Protein AF-A0A378B4A9-F1 (afdb_monomer_lite)

Sequence (125 aa):
MLDARIQTMDNQADRFVTKEKKDLIVDSYIKWRISDFSRYYLATGGGDVSQAEVLLKRKFSDRLRSEIGRLDVKDIVTDSRGRLTLEVRDALNSGSAGTEDEVSTPAADDAIAKAAERVEAENQR

Foldseek 3Di:
DADQDWDKAWDAFDWEAALVRDIDTDGDMDTDGDPDPVVCCVQQVGNDPVSVSVVLNVLLVVLLNVVRHHDDPVVVVPPPVCPSVVVSVVSSVVDDDDDPDDPPPVVVVVVVVVVVVVVVVVPPD

Structure (mmCIF, N/CA/C/O backbone):
data_AF-A0A378B4A9-F1
#
_entry.id   AF-A0A378B4A9-F1
#
loop_
_atom_site.group_PDB
_atom_site.id
_atom_site.type_symbol
_atom_site.label_atom_id
_atom_site.label_alt_id
_atom_site.label_comp_id
_atom_site.label_asym_id
_atom_site.label_entity_id
_atom_site.label_seq_id
_atom_site.pdbx_PDB_ins_code
_atom_site.Cartn_x
_atom_site.Cartn_y
_atom_site.Cartn_z
_atom_site.occupancy
_atom_site.B_iso_or_equiv
_atom_site.auth_seq_id
_atom_site.auth_comp_id
_atom_site.auth_asym_id
_atom_site.auth_atom_id
_atom_site.pdbx_PDB_model_num
ATOM 1 N N . MET A 1 1 ? 18.025 -6.652 -18.516 1.00 60.34 1 MET A N 1
ATOM 2 C CA . MET A 1 1 ? 16.811 -7.138 -19.209 1.00 60.34 1 MET A CA 1
ATOM 3 C C . MET A 1 1 ? 15.652 -6.936 -18.250 1.00 60.34 1 MET A C 1
ATOM 5 O O . MET A 1 1 ? 15.791 -7.335 -17.104 1.00 60.34 1 MET A O 1
ATOM 9 N N . LEU A 1 2 ? 14.600 -6.227 -18.663 1.00 65.62 2 LEU A N 1
ATOM 10 C CA . LEU A 1 2 ? 13.467 -5.893 -17.793 1.00 65.62 2 LEU A CA 1
ATOM 11 C C . LEU A 1 2 ? 12.450 -7.045 -17.798 1.00 65.62 2 LEU A C 1
ATOM 13 O O . LEU A 1 2 ? 12.187 -7.609 -18.860 1.00 65.62 2 LEU A O 1
ATOM 17 N N . ASP A 1 3 ? 11.904 -7.398 -16.632 1.00 68.19 3 ASP A N 1
ATOM 18 C CA . ASP A 1 3 ? 10.979 -8.527 -16.465 1.00 68.19 3 ASP A CA 1
ATOM 19 C C . ASP A 1 3 ? 9.531 -8.041 -16.245 1.00 68.19 3 ASP A C 1
ATOM 21 O O . ASP A 1 3 ? 9.272 -7.188 -15.397 1.00 68.19 3 ASP A O 1
ATOM 25 N N . ALA A 1 4 ? 8.582 -8.574 -17.024 1.00 77.19 4 ALA A N 1
ATOM 26 C CA . ALA A 1 4 ? 7.144 -8.288 -16.912 1.00 77.19 4 ALA A CA 1
ATOM 27 C C . ALA A 1 4 ? 6.420 -9.182 -15.888 1.00 77.19 4 ALA A C 1
ATOM 29 O O . ALA A 1 4 ? 5.200 -9.068 -15.718 1.00 77.19 4 ALA A O 1
ATOM 30 N N . ARG A 1 5 ? 7.119 -10.139 -15.270 1.00 85.81 5 ARG A N 1
ATOM 31 C CA . ARG A 1 5 ? 6.514 -11.083 -14.327 1.00 85.81 5 ARG A CA 1
ATOM 32 C C . ARG A 1 5 ? 5.991 -10.375 -13.081 1.00 85.81 5 ARG A C 1
ATOM 34 O O . ARG A 1 5 ? 6.425 -9.286 -12.712 1.00 85.81 5 ARG A O 1
ATOM 41 N N . ILE A 1 6 ? 5.025 -11.025 -12.434 1.00 85.94 6 ILE A N 1
ATOM 42 C CA . ILE A 1 6 ? 4.534 -10.587 -11.130 1.00 85.94 6 ILE A CA 1
ATOM 43 C C . ILE A 1 6 ? 5.651 -10.817 -10.115 1.00 85.94 6 ILE A C 1
ATOM 45 O O . ILE A 1 6 ? 6.105 -11.943 -9.923 1.00 85.94 6 ILE A O 1
ATOM 49 N N . GLN A 1 7 ? 6.056 -9.738 -9.466 1.00 87.06 7 GLN A N 1
ATOM 50 C CA . GLN A 1 7 ? 7.014 -9.707 -8.376 1.00 87.06 7 GLN A CA 1
ATOM 51 C C . GLN A 1 7 ? 6.252 -9.587 -7.059 1.00 87.06 7 GLN A C 1
ATOM 53 O O . GLN A 1 7 ? 5.180 -8.979 -7.002 1.00 87.06 7 GLN A O 1
ATOM 58 N N . THR A 1 8 ? 6.784 -10.201 -6.006 1.00 87.62 8 THR A N 1
ATOM 59 C CA . THR A 1 8 ? 6.237 -10.076 -4.652 1.00 87.62 8 THR A CA 1
ATOM 60 C C . THR A 1 8 ? 7.247 -9.314 -3.818 1.00 87.62 8 THR A C 1
ATOM 62 O O . THR A 1 8 ? 8.373 -9.771 -3.665 1.00 87.62 8 THR A O 1
ATOM 65 N N . MET A 1 9 ? 6.829 -8.166 -3.302 1.00 87.75 9 MET A N 1
ATOM 66 C CA . MET A 1 9 ? 7.575 -7.381 -2.333 1.00 87.75 9 MET A CA 1
ATOM 67 C C . MET A 1 9 ? 6.915 -7.571 -0.972 1.00 87.75 9 MET A C 1
ATOM 69 O O . MET A 1 9 ? 5.719 -7.315 -0.817 1.00 87.75 9 MET A O 1
ATOM 73 N N . ASP A 1 10 ? 7.692 -8.037 -0.006 1.00 82.50 10 ASP A N 1
ATOM 74 C CA . ASP A 1 10 ? 7.249 -8.163 1.376 1.00 82.50 10 ASP A CA 1
ATOM 75 C C . ASP A 1 10 ? 7.547 -6.857 2.117 1.00 82.50 10 ASP A C 1
ATOM 77 O O . ASP A 1 10 ? 8.655 -6.319 2.018 1.00 82.50 10 ASP A O 1
ATOM 81 N N . ASN A 1 11 ? 6.553 -6.316 2.819 1.00 80.06 11 ASN A N 1
ATOM 82 C CA . ASN A 1 11 ? 6.752 -5.135 3.639 1.00 80.06 11 ASN A CA 1
ATOM 83 C C . ASN A 1 11 ? 6.852 -5.557 5.097 1.00 80.06 11 ASN A C 1
ATOM 85 O O . ASN A 1 11 ? 5.965 -6.217 5.633 1.00 80.06 11 ASN A O 1
ATOM 89 N N . GLN A 1 12 ? 7.911 -5.087 5.754 1.00 80.31 12 GLN A N 1
ATOM 90 C CA . GLN A 1 12 ? 8.010 -5.179 7.204 1.00 80.31 12 GLN A CA 1
ATOM 91 C C . GLN A 1 12 ? 6.802 -4.519 7.873 1.00 80.31 12 GLN A C 1
ATOM 93 O O . GLN A 1 12 ? 6.279 -3.522 7.370 1.00 80.31 12 GLN A O 1
ATOM 98 N N . ALA A 1 13 ? 6.423 -5.070 9.025 1.00 83.00 13 ALA A N 1
ATOM 99 C CA . ALA A 1 13 ? 5.378 -4.552 9.889 1.00 83.00 13 ALA A CA 1
ATOM 100 C C . ALA A 1 13 ? 5.571 -3.050 10.153 1.00 83.00 13 ALA A C 1
ATOM 102 O O . ALA A 1 13 ? 6.546 -2.648 10.794 1.00 83.00 13 ALA A O 1
ATOM 103 N N . ASP A 1 14 ? 4.630 -2.226 9.692 1.00 86.31 14 ASP A N 1
ATOM 104 C CA . ASP A 1 14 ? 4.645 -0.782 9.929 1.00 86.31 14 ASP A CA 1
ATOM 105 C C . ASP A 1 14 ? 3.595 -0.410 10.989 1.00 86.31 14 ASP A C 1
ATOM 107 O O . ASP A 1 14 ? 2.502 -0.985 11.057 1.00 86.31 14 ASP A O 1
ATOM 111 N N . ARG A 1 15 ? 3.931 0.572 11.838 1.00 90.12 15 ARG A N 1
ATOM 112 C CA . ARG A 1 15 ? 3.028 1.107 12.867 1.00 90.12 15 ARG A CA 1
ATOM 113 C C . ARG A 1 15 ? 2.243 2.301 12.330 1.00 90.12 15 ARG A C 1
ATOM 115 O O . ARG A 1 15 ? 2.821 3.309 11.911 1.00 90.12 15 ARG A O 1
ATOM 122 N N . PHE A 1 16 ? 0.924 2.213 12.438 1.00 90.44 16 PHE A N 1
ATOM 123 C CA . PHE A 1 16 ? -0.023 3.248 12.042 1.00 90.44 16 PHE A CA 1
ATOM 124 C C . PHE A 1 16 ? -0.870 3.688 13.231 1.00 90.44 16 PHE A C 1
ATOM 126 O O . PHE A 1 16 ? -1.114 2.917 14.155 1.00 90.44 16 PHE A O 1
ATOM 133 N N . VAL A 1 17 ? -1.318 4.940 13.194 1.00 91.44 17 VAL A N 1
ATOM 134 C CA . VAL A 1 17 ? -2.187 5.521 14.218 1.00 91.44 17 VAL A CA 1
ATOM 135 C C . VAL A 1 17 ? -3.557 5.755 13.596 1.00 91.44 17 VAL A C 1
ATOM 137 O O . VAL A 1 17 ? -3.643 6.356 12.525 1.00 91.44 17 VAL A O 1
ATOM 140 N N . THR A 1 18 ? -4.607 5.274 14.253 1.00 92.88 18 THR A N 1
ATOM 141 C CA . THR A 1 18 ? -5.997 5.435 13.810 1.00 92.88 18 THR A CA 1
ATOM 142 C C . THR A 1 18 ? -6.576 6.794 14.195 1.00 92.88 18 THR A C 1
ATOM 144 O O . THR A 1 18 ? -5.984 7.542 14.983 1.00 92.88 18 THR A O 1
ATOM 147 N N . LYS A 1 19 ? -7.779 7.100 13.697 1.00 92.38 19 LYS A N 1
ATOM 148 C CA . LYS A 1 19 ? -8.526 8.320 14.043 1.00 92.38 19 LYS A CA 1
ATOM 149 C C . LYS A 1 19 ? -8.701 8.505 15.554 1.00 92.38 19 LYS A C 1
ATOM 151 O O . LYS A 1 19 ? -8.513 9.597 16.089 1.00 92.38 19 LYS A O 1
ATOM 156 N N . GLU A 1 20 ? -8.996 7.420 16.259 1.00 92.38 20 GLU A N 1
ATOM 157 C CA . GLU A 1 20 ? -9.143 7.365 17.718 1.00 92.38 20 GLU A CA 1
ATOM 158 C C . GLU A 1 20 ? -7.804 7.293 18.487 1.00 92.38 20 GLU A C 1
ATOM 160 O O . GLU A 1 20 ? -7.784 7.026 19.691 1.00 92.38 20 GLU A O 1
ATOM 165 N N . LYS A 1 21 ? -6.672 7.560 17.814 1.00 91.44 21 LYS A N 1
ATOM 166 C CA . LYS A 1 21 ? -5.307 7.549 18.371 1.00 91.44 21 LYS A CA 1
ATOM 167 C C . LYS A 1 21 ? -4.888 6.197 18.951 1.00 91.44 21 LYS A C 1
ATOM 169 O O . LYS A 1 21 ? -4.167 6.137 19.949 1.00 91.44 21 LYS A O 1
ATOM 174 N N . LYS A 1 22 ? -5.344 5.107 18.337 1.00 91.31 22 LYS A N 1
ATOM 175 C CA . LYS A 1 22 ? -4.876 3.757 18.658 1.00 91.31 22 LYS A CA 1
ATOM 176 C C . LYS A 1 22 ? -3.775 3.358 17.698 1.00 91.31 22 LYS A C 1
ATOM 178 O O . LYS A 1 22 ? -3.816 3.693 16.518 1.00 91.31 22 LYS A O 1
ATOM 183 N N . ASP A 1 23 ? -2.801 2.633 18.221 1.00 92.38 23 ASP A N 1
ATOM 184 C CA . ASP A 1 23 ? -1.713 2.093 17.425 1.00 92.38 23 ASP A CA 1
ATOM 185 C C . ASP A 1 23 ? -2.086 0.730 16.857 1.00 92.38 23 ASP A C 1
ATOM 187 O O . ASP A 1 23 ? -2.527 -0.156 17.589 1.00 92.38 23 ASP A O 1
ATOM 191 N N . LEU A 1 24 ? -1.858 0.564 15.559 1.00 90.06 24 LEU A N 1
ATOM 192 C CA . LEU A 1 24 ? -1.990 -0.696 14.845 1.00 90.06 24 LEU A CA 1
ATOM 193 C C . LEU A 1 24 ? -0.655 -1.058 14.204 1.00 90.06 24 LEU A C 1
ATOM 195 O O . LEU A 1 24 ? 0.027 -0.200 13.645 1.00 90.06 24 LEU A O 1
ATOM 199 N N . ILE A 1 25 ? -0.299 -2.337 14.285 1.00 90.12 25 ILE A N 1
ATOM 200 C CA . ILE A 1 25 ? 0.824 -2.924 13.555 1.00 90.12 25 ILE A CA 1
ATOM 201 C C . ILE A 1 25 ? 0.222 -3.696 12.390 1.00 90.12 25 ILE A C 1
ATOM 203 O O . ILE A 1 25 ? -0.649 -4.540 12.602 1.00 90.12 25 ILE A O 1
ATOM 207 N N . VAL A 1 26 ? 0.650 -3.370 11.174 1.00 86.38 26 VAL A N 1
ATOM 208 C CA . VAL A 1 26 ? 0.091 -3.954 9.955 1.00 86.38 26 VAL A CA 1
ATOM 209 C C . VAL A 1 26 ? 1.195 -4.654 9.178 1.00 86.38 26 VAL A C 1
ATOM 211 O O . VAL A 1 26 ? 2.120 -4.005 8.688 1.00 86.38 26 VAL A O 1
ATOM 214 N N . ASP A 1 27 ? 1.053 -5.970 9.038 1.00 87.12 27 ASP A N 1
ATOM 215 C CA . ASP A 1 27 ? 1.846 -6.789 8.123 1.00 87.12 27 ASP A CA 1
ATOM 216 C C . ASP A 1 27 ? 1.185 -6.796 6.746 1.00 87.12 27 ASP A C 1
ATOM 218 O O . ASP A 1 27 ? -0.031 -6.970 6.619 1.00 87.12 27 ASP A O 1
ATOM 222 N N . SER A 1 28 ? 1.971 -6.586 5.692 1.00 85.12 28 SER A N 1
ATOM 223 C CA . SER A 1 28 ? 1.436 -6.506 4.334 1.00 85.12 28 SER A CA 1
ATOM 224 C C . SER A 1 28 ? 2.445 -6.974 3.295 1.00 85.12 28 SER A C 1
ATOM 226 O O . SER A 1 28 ? 3.654 -6.884 3.481 1.00 85.12 28 SER A O 1
ATOM 228 N N . TYR A 1 29 ? 1.935 -7.435 2.158 1.00 88.88 29 TYR A N 1
ATOM 229 C CA . TYR A 1 29 ? 2.745 -7.762 0.994 1.00 88.88 29 TYR A CA 1
ATOM 230 C C . TYR A 1 29 ? 2.132 -7.122 -0.248 1.00 88.88 29 TYR A C 1
ATOM 232 O O . TYR A 1 29 ? 0.915 -6.958 -0.357 1.00 88.88 29 TYR A O 1
ATOM 240 N N . ILE A 1 30 ? 2.980 -6.775 -1.210 1.00 89.50 30 ILE A N 1
ATOM 241 C CA . ILE A 1 30 ? 2.575 -6.148 -2.463 1.00 89.50 30 ILE A CA 1
ATOM 242 C C . ILE A 1 30 ? 2.989 -7.053 -3.612 1.00 89.50 30 ILE A C 1
ATOM 244 O O . ILE A 1 30 ? 4.163 -7.369 -3.790 1.00 89.50 30 ILE A O 1
ATOM 248 N N . LYS A 1 31 ? 2.015 -7.435 -4.437 1.00 91.06 31 LYS A N 1
ATOM 249 C CA . LYS A 1 31 ? 2.277 -8.074 -5.727 1.00 91.06 31 LYS A CA 1
ATOM 250 C C . LYS A 1 31 ? 2.195 -7.026 -6.823 1.00 91.06 31 LYS A C 1
ATOM 252 O O . LYS A 1 31 ? 1.141 -6.424 -7.015 1.00 91.06 31 LYS A O 1
ATOM 257 N N . TRP A 1 32 ? 3.291 -6.812 -7.539 1.00 89.50 32 TRP A N 1
ATOM 258 C CA . TRP A 1 32 ? 3.397 -5.776 -8.563 1.00 89.50 32 TRP A CA 1
ATOM 259 C C . TRP A 1 32 ? 4.027 -6.323 -9.843 1.00 89.50 32 TRP A C 1
ATOM 261 O O . TRP A 1 32 ? 4.676 -7.364 -9.843 1.00 89.50 32 TRP A O 1
ATOM 271 N N . ARG A 1 33 ? 3.804 -5.641 -10.964 1.00 88.25 33 ARG A N 1
ATOM 272 C CA . ARG A 1 33 ? 4.435 -5.956 -12.252 1.00 88.25 33 ARG A CA 1
ATOM 273 C C . ARG A 1 33 ? 4.709 -4.669 -13.009 1.00 88.25 33 ARG A C 1
ATOM 275 O O . ARG A 1 33 ? 3.979 -3.692 -12.839 1.00 88.25 33 ARG A O 1
ATOM 282 N N . ILE A 1 34 ? 5.708 -4.685 -13.879 1.00 86.25 34 ILE A N 1
ATOM 283 C CA . ILE A 1 34 ? 5.991 -3.547 -14.750 1.00 86.25 34 ILE A CA 1
ATOM 284 C C . ILE A 1 34 ? 4.950 -3.531 -15.875 1.00 86.25 34 ILE A C 1
ATOM 286 O O . ILE A 1 34 ? 4.874 -4.464 -16.670 1.00 86.25 34 ILE A O 1
ATOM 290 N N . SER A 1 35 ? 4.123 -2.485 -15.920 1.00 85.44 35 SER A N 1
ATOM 291 C CA . SER A 1 35 ? 3.149 -2.264 -16.998 1.00 85.44 35 SER A CA 1
ATOM 292 C C . SER A 1 35 ? 3.753 -1.507 -18.181 1.00 85.44 35 SER A C 1
ATOM 294 O O . SER A 1 35 ? 3.427 -1.798 -19.327 1.00 85.44 35 SER A O 1
ATOM 296 N N . ASP A 1 36 ? 4.643 -0.554 -17.901 1.00 85.00 36 ASP A N 1
ATOM 297 C CA . ASP A 1 36 ? 5.312 0.288 -18.889 1.00 85.00 36 ASP A CA 1
ATOM 298 C C . ASP A 1 36 ? 6.805 0.376 -18.563 1.00 85.00 36 ASP A C 1
ATOM 300 O O . ASP A 1 36 ? 7.222 1.004 -17.585 1.00 85.00 36 ASP A O 1
ATOM 304 N N . PHE A 1 37 ? 7.611 -0.278 -19.395 1.00 83.88 37 PHE A N 1
ATOM 305 C CA . PHE A 1 37 ? 9.056 -0.359 -19.218 1.00 83.88 37 PHE A CA 1
ATOM 306 C C . PHE A 1 37 ? 9.765 0.985 -19.385 1.00 83.88 37 PHE A C 1
ATOM 308 O O . PHE A 1 37 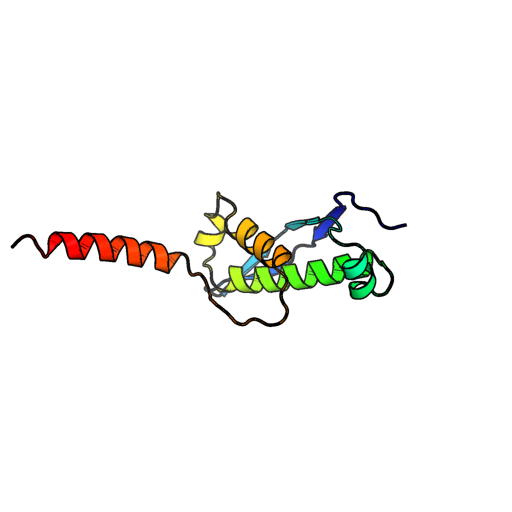? 10.760 1.224 -18.704 1.00 83.88 37 PHE A O 1
ATOM 315 N N . SER A 1 38 ? 9.264 1.869 -20.250 1.00 84.62 38 SER A N 1
ATOM 316 C CA . SER A 1 38 ? 9.870 3.179 -20.494 1.00 84.62 38 SER A CA 1
ATOM 317 C C . SER A 1 38 ? 9.686 4.090 -19.284 1.00 84.62 38 SER A C 1
ATOM 319 O O . SER A 1 38 ? 10.656 4.669 -18.791 1.00 84.62 38 SER A O 1
ATOM 321 N N . ARG A 1 39 ? 8.459 4.160 -18.748 1.00 84.62 39 ARG A N 1
ATOM 322 C CA . ARG A 1 39 ? 8.173 4.912 -17.515 1.00 84.62 39 ARG A CA 1
ATOM 323 C C . ARG A 1 39 ? 8.909 4.335 -16.314 1.00 84.62 39 ARG A C 1
ATOM 325 O O . ARG A 1 39 ? 9.463 5.092 -15.521 1.00 84.62 39 ARG A O 1
ATOM 332 N N . TYR A 1 40 ? 8.956 3.010 -16.206 1.00 83.94 40 TYR A N 1
ATOM 333 C CA . TYR A 1 40 ? 9.708 2.329 -15.159 1.00 83.94 40 TYR A CA 1
ATOM 334 C C . TYR A 1 40 ? 11.199 2.676 -15.211 1.00 83.94 40 TYR A C 1
ATOM 336 O O . TYR A 1 40 ? 11.763 3.082 -14.198 1.00 83.94 40 TYR A O 1
ATOM 344 N N . TYR A 1 41 ? 11.834 2.567 -16.380 1.00 83.56 41 TYR A N 1
ATOM 345 C CA . TYR A 1 41 ? 13.266 2.827 -16.539 1.00 83.56 41 TYR A CA 1
ATOM 346 C C . TYR A 1 41 ? 13.636 4.264 -16.151 1.00 83.56 41 TYR A C 1
ATOM 348 O O . TYR A 1 41 ? 14.649 4.482 -15.486 1.00 83.56 41 TYR A O 1
ATOM 356 N N . LEU A 1 42 ? 12.783 5.232 -16.507 1.00 84.88 42 LEU A N 1
ATOM 357 C CA . LEU A 1 42 ? 12.964 6.637 -16.142 1.00 84.88 42 LEU A CA 1
ATOM 358 C C . LEU A 1 42 ? 12.769 6.879 -14.637 1.00 84.88 42 LEU A C 1
ATOM 360 O O . LEU A 1 42 ? 13.584 7.557 -14.019 1.00 84.88 42 LEU A O 1
ATOM 364 N N . ALA A 1 43 ? 11.718 6.311 -14.038 1.00 81.38 43 ALA A N 1
ATOM 365 C CA . ALA A 1 43 ? 11.397 6.505 -12.621 1.00 81.38 43 ALA A CA 1
ATOM 366 C C . ALA A 1 43 ? 12.392 5.820 -11.668 1.00 81.38 43 ALA A C 1
ATOM 368 O O . ALA A 1 43 ? 12.581 6.280 -10.546 1.00 81.38 43 ALA A O 1
ATOM 369 N N . THR A 1 44 ? 13.016 4.728 -12.110 1.00 84.56 44 THR A N 1
ATOM 370 C CA . THR A 1 44 ? 13.971 3.930 -11.321 1.00 84.56 44 THR A CA 1
ATOM 371 C C . THR A 1 44 ? 15.431 4.293 -11.579 1.00 84.56 44 THR A C 1
ATOM 373 O O . THR A 1 44 ? 16.318 3.680 -10.996 1.00 84.56 44 THR A O 1
ATOM 376 N N . GLY A 1 45 ? 15.702 5.268 -12.454 1.00 82.19 45 GLY A N 1
ATOM 377 C CA . GLY A 1 45 ? 17.066 5.716 -12.742 1.00 82.19 45 GLY A CA 1
ATOM 378 C C . GLY A 1 45 ? 17.927 4.667 -13.450 1.00 82.19 45 GLY A C 1
ATOM 379 O O . GLY A 1 45 ? 19.109 4.549 -13.146 1.00 82.19 45 GLY A O 1
ATOM 380 N N . GLY A 1 46 ? 17.355 3.902 -14.387 1.00 82.06 46 GLY A N 1
ATOM 381 C CA . GLY A 1 46 ? 18.097 2.885 -15.147 1.00 82.06 46 GLY A CA 1
ATOM 382 C C . GLY A 1 46 ? 17.548 1.462 -15.051 1.00 82.06 46 GLY A C 1
ATOM 383 O O . GLY A 1 46 ? 18.214 0.516 -15.470 1.00 82.06 46 GLY A O 1
ATOM 384 N N . GLY A 1 47 ? 16.334 1.289 -14.526 1.00 81.44 47 GLY A N 1
ATOM 385 C CA . GLY A 1 47 ? 15.675 -0.012 -14.434 1.00 81.44 47 GLY A CA 1
ATOM 386 C C . GLY A 1 47 ? 15.945 -0.780 -13.138 1.00 81.44 47 GLY A C 1
ATOM 387 O O . GLY A 1 47 ? 15.671 -1.980 -13.086 1.00 81.44 47 GLY A O 1
ATOM 388 N N . ASP A 1 48 ? 16.470 -0.112 -12.109 1.00 84.88 48 ASP A N 1
ATOM 389 C CA . ASP A 1 48 ? 16.780 -0.722 -10.817 1.00 84.88 48 ASP A CA 1
ATOM 390 C C . ASP A 1 48 ? 15.501 -1.120 -10.059 1.00 84.88 48 ASP A C 1
ATOM 392 O O . ASP A 1 48 ? 14.669 -0.284 -9.695 1.00 84.88 48 ASP A O 1
ATOM 396 N N . VAL A 1 49 ? 15.358 -2.424 -9.815 1.00 84.44 49 VAL A N 1
ATOM 397 C CA . VAL A 1 49 ? 14.221 -3.008 -9.089 1.00 84.44 49 VAL A CA 1
ATOM 398 C C . VAL A 1 49 ? 14.162 -2.496 -7.653 1.00 84.44 49 VAL A C 1
ATOM 400 O O . VAL A 1 49 ? 13.075 -2.203 -7.164 1.00 84.44 49 VAL A O 1
ATOM 403 N N . SER A 1 50 ? 15.308 -2.289 -7.002 1.00 86.75 50 SER A N 1
ATOM 404 C CA . SER A 1 50 ? 15.349 -1.800 -5.622 1.00 86.75 50 SER A CA 1
ATOM 405 C C . SER A 1 50 ? 14.783 -0.382 -5.502 1.00 86.75 50 SER A C 1
ATOM 407 O O . SER A 1 50 ? 14.034 -0.083 -4.574 1.00 86.75 50 SER A O 1
ATOM 409 N N . GLN A 1 51 ? 15.052 0.482 -6.487 1.00 88.25 51 GLN A N 1
ATOM 410 C CA . GLN A 1 51 ? 14.473 1.826 -6.542 1.00 88.25 51 GLN A CA 1
ATOM 411 C C . GLN A 1 51 ? 12.959 1.769 -6.751 1.00 88.25 51 GLN A C 1
ATOM 413 O O . GLN A 1 51 ? 12.216 2.526 -6.124 1.00 88.25 51 GLN A O 1
ATOM 418 N N . ALA A 1 52 ? 12.482 0.852 -7.596 1.00 87.12 52 ALA A N 1
ATOM 419 C CA . ALA A 1 52 ? 11.051 0.640 -7.792 1.00 87.12 52 ALA A CA 1
ATOM 420 C C . ALA A 1 52 ? 10.361 0.211 -6.494 1.00 87.12 52 ALA A C 1
ATOM 422 O O . ALA A 1 52 ? 9.324 0.769 -6.137 1.00 87.12 52 ALA A O 1
ATOM 423 N N . GLU A 1 53 ? 10.957 -0.739 -5.774 1.00 87.69 53 GLU A N 1
ATOM 424 C CA . GLU A 1 53 ? 10.463 -1.239 -4.492 1.00 87.69 53 GLU A CA 1
ATOM 425 C C . GLU A 1 53 ? 10.430 -0.139 -3.428 1.00 87.69 53 GLU A C 1
ATOM 427 O O . GLU A 1 53 ? 9.412 0.036 -2.761 1.00 87.69 53 GLU A O 1
ATOM 432 N N . VAL A 1 54 ? 11.478 0.685 -3.326 1.00 89.56 54 VAL A N 1
ATOM 433 C CA . VAL A 1 54 ? 11.506 1.842 -2.414 1.00 89.56 54 VAL A CA 1
ATOM 434 C C . VAL A 1 54 ? 10.382 2.833 -2.734 1.00 89.56 54 VAL A C 1
ATOM 436 O O . VAL A 1 54 ? 9.680 3.293 -1.828 1.00 89.56 54 VAL A O 1
ATOM 439 N N . LEU A 1 55 ? 10.174 3.155 -4.015 1.00 87.75 55 LEU A N 1
ATOM 440 C CA . LEU A 1 55 ? 9.108 4.064 -4.445 1.00 87.75 55 LEU A CA 1
ATOM 441 C C . LEU A 1 55 ? 7.713 3.487 -4.176 1.00 87.75 55 LEU A C 1
ATOM 443 O O . LEU A 1 55 ? 6.830 4.218 -3.719 1.00 87.75 55 LEU A O 1
ATOM 447 N N . LEU A 1 56 ? 7.515 2.194 -4.447 1.00 88.19 56 LEU A N 1
ATOM 448 C CA . LEU A 1 56 ? 6.267 1.478 -4.184 1.00 88.19 56 LEU A CA 1
ATOM 449 C C . LEU A 1 56 ? 5.967 1.425 -2.688 1.00 88.19 56 LEU A C 1
ATOM 451 O O . LEU A 1 56 ? 4.862 1.786 -2.288 1.00 88.19 56 LEU A O 1
ATOM 455 N N . LYS A 1 57 ? 6.955 1.049 -1.868 1.00 88.75 57 LYS A N 1
ATOM 456 C CA . LYS A 1 57 ? 6.830 1.007 -0.410 1.00 88.75 57 LYS A CA 1
ATOM 457 C C . LYS A 1 57 ? 6.433 2.371 0.136 1.00 88.75 57 LYS A C 1
ATOM 459 O O . LYS A 1 57 ? 5.460 2.462 0.873 1.00 88.75 57 LYS A O 1
ATOM 464 N N . ARG A 1 58 ? 7.120 3.441 -0.282 1.00 88.69 58 ARG A N 1
ATOM 465 C CA . ARG A 1 58 ? 6.796 4.805 0.159 1.00 88.69 58 ARG A CA 1
ATOM 466 C C . ARG A 1 58 ? 5.348 5.176 -0.167 1.00 88.69 58 ARG A C 1
ATOM 468 O O . ARG A 1 58 ? 4.601 5.535 0.735 1.00 88.69 58 ARG A O 1
ATOM 475 N N . LYS A 1 59 ? 4.933 5.031 -1.432 1.00 88.75 59 LYS A N 1
ATOM 476 C CA . LYS A 1 59 ? 3.557 5.348 -1.856 1.00 88.75 59 LYS A CA 1
ATOM 477 C C . LYS A 1 59 ? 2.512 4.525 -1.103 1.00 88.75 59 LYS A C 1
ATOM 479 O O . LYS A 1 59 ? 1.463 5.050 -0.740 1.00 88.75 59 LYS A O 1
ATOM 484 N N . PHE A 1 60 ? 2.792 3.245 -0.879 1.00 88.50 60 PHE A N 1
ATOM 485 C CA . PHE A 1 60 ? 1.900 2.353 -0.152 1.00 88.50 60 PHE A CA 1
ATOM 486 C C . PHE A 1 60 ? 1.759 2.755 1.318 1.00 88.50 60 PHE A C 1
ATOM 488 O O . PHE A 1 60 ? 0.634 2.921 1.787 1.00 88.50 60 PHE A O 1
ATOM 495 N N . SER A 1 61 ? 2.871 2.982 2.026 1.00 87.88 61 SER A N 1
ATOM 496 C CA . SER A 1 61 ? 2.852 3.419 3.427 1.00 87.88 61 SER A CA 1
ATOM 497 C C . SER A 1 61 ? 2.168 4.784 3.585 1.00 87.88 61 SER A C 1
ATOM 499 O O . SER A 1 61 ? 1.398 4.974 4.528 1.00 87.88 61 SER A O 1
ATOM 501 N N . ASP A 1 62 ? 2.379 5.718 2.651 1.00 89.50 62 ASP A N 1
ATOM 502 C CA . ASP A 1 62 ? 1.702 7.021 2.649 1.00 89.50 62 ASP A CA 1
ATOM 503 C C . ASP A 1 62 ? 0.183 6.864 2.487 1.00 89.50 62 ASP A C 1
ATOM 505 O O . ASP A 1 62 ? -0.592 7.476 3.231 1.00 89.50 62 ASP A O 1
ATOM 509 N N . ARG A 1 63 ? -0.261 5.998 1.564 1.00 88.75 63 ARG A N 1
ATOM 510 C CA . ARG A 1 63 ? -1.692 5.751 1.355 1.00 88.75 63 ARG A CA 1
ATOM 511 C C . ARG A 1 63 ? -2.329 5.042 2.546 1.00 88.75 63 ARG A C 1
ATOM 513 O O . ARG A 1 63 ? -3.369 5.498 3.012 1.00 88.75 63 ARG A O 1
ATOM 520 N N . LEU A 1 64 ? -1.695 3.995 3.079 1.00 88.50 64 LEU A N 1
ATOM 521 C CA . LEU A 1 64 ? -2.171 3.305 4.281 1.00 88.50 64 LEU A CA 1
ATOM 522 C C . LEU A 1 64 ? -2.317 4.259 5.461 1.00 88.50 64 LEU A C 1
ATOM 524 O O . LEU A 1 64 ? -3.331 4.224 6.150 1.00 88.50 64 LEU A O 1
ATOM 528 N N . ARG A 1 65 ? -1.340 5.146 5.679 1.00 89.69 65 ARG A N 1
ATOM 529 C CA . ARG A 1 65 ? -1.418 6.148 6.747 1.00 89.69 65 ARG A CA 1
ATOM 530 C C . ARG A 1 65 ? -2.597 7.102 6.547 1.00 89.69 65 ARG A C 1
ATOM 532 O O . ARG A 1 65 ? -3.232 7.477 7.529 1.00 89.69 65 ARG A O 1
ATOM 539 N N . SER A 1 66 ? -2.895 7.475 5.303 1.00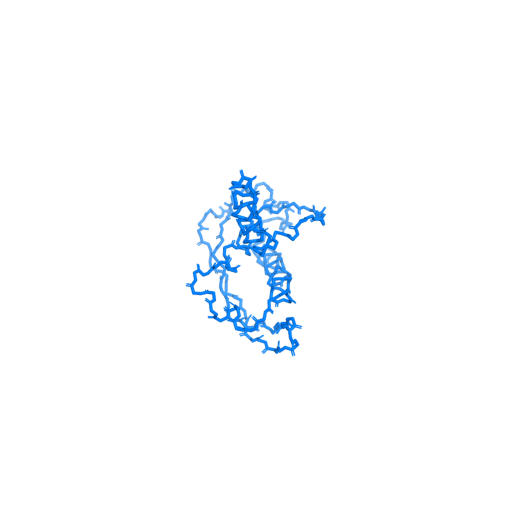 89.50 66 SER A N 1
ATOM 540 C CA . SER A 1 66 ? -4.041 8.326 4.968 1.00 89.50 66 SER A CA 1
ATOM 541 C C . SER A 1 66 ? -5.380 7.645 5.270 1.00 89.50 66 SER A C 1
ATOM 543 O O . SER A 1 66 ? -6.250 8.272 5.870 1.00 89.50 66 SER A O 1
ATOM 545 N N . GLU A 1 67 ? -5.537 6.371 4.903 1.00 87.94 67 GLU A N 1
ATOM 546 C CA . GLU A 1 67 ? -6.784 5.631 5.137 1.00 87.94 67 GLU A CA 1
ATOM 547 C C . GLU A 1 67 ? -6.960 5.234 6.604 1.00 87.94 67 GLU A C 1
ATOM 549 O O . GLU A 1 67 ? -7.972 5.555 7.225 1.00 87.94 67 GLU A O 1
ATOM 554 N N . ILE A 1 68 ? -5.942 4.611 7.207 1.00 89.06 68 ILE A N 1
ATOM 555 C CA . ILE A 1 68 ? -5.984 4.177 8.611 1.00 89.06 68 ILE A CA 1
ATOM 556 C C . ILE A 1 68 ? -6.189 5.377 9.543 1.00 89.06 68 ILE A C 1
ATOM 558 O O . ILE A 1 68 ? -6.931 5.277 10.517 1.00 89.06 68 ILE A O 1
ATOM 562 N N . GLY A 1 69 ? -5.602 6.535 9.226 1.00 89.31 69 GLY A N 1
ATOM 563 C CA . GLY A 1 69 ? -5.778 7.759 10.009 1.00 89.31 69 GLY A CA 1
ATOM 564 C C . GLY A 1 69 ? -7.203 8.329 9.992 1.00 89.31 69 GLY A C 1
ATOM 565 O O . GLY A 1 69 ? -7.536 9.141 10.855 1.00 89.31 69 GLY A O 1
ATOM 566 N N . ARG A 1 70 ? -8.054 7.919 9.040 1.00 89.50 70 ARG A N 1
ATOM 567 C CA . ARG A 1 70 ? -9.459 8.352 8.928 1.00 89.50 70 ARG A CA 1
ATOM 568 C C . ARG A 1 70 ? -10.460 7.345 9.493 1.00 89.50 70 ARG A C 1
ATOM 570 O O . ARG A 1 70 ? -11.616 7.716 9.694 1.00 89.50 70 ARG A O 1
ATOM 577 N N . LEU A 1 71 ? -10.029 6.114 9.756 1.00 88.69 71 LEU A N 1
ATOM 578 C CA . LEU A 1 71 ? -10.874 5.016 10.218 1.00 88.69 71 LEU A CA 1
ATOM 579 C C . LEU A 1 71 ? -10.668 4.731 11.712 1.00 88.69 71 LEU A C 1
ATOM 581 O O . LEU 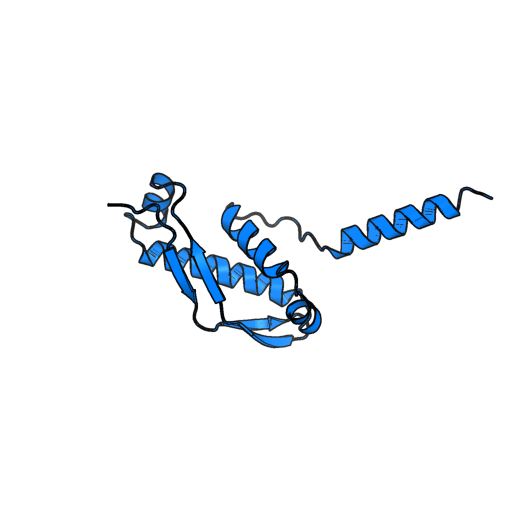A 1 71 ? -9.602 4.997 12.276 1.00 88.69 71 LEU A O 1
ATOM 585 N N . ASP A 1 72 ? -11.694 4.166 12.343 1.00 88.81 72 ASP A N 1
ATOM 586 C CA . ASP A 1 72 ? -11.607 3.612 13.695 1.00 88.81 72 ASP A CA 1
ATOM 587 C C . ASP A 1 72 ? -11.117 2.150 13.636 1.00 88.81 72 ASP A C 1
ATOM 589 O O . ASP A 1 72 ? -11.288 1.463 12.624 1.00 88.81 72 ASP A O 1
ATOM 593 N N . VAL A 1 73 ? -10.514 1.631 14.717 1.00 87.19 73 VAL A N 1
ATOM 594 C CA . VAL A 1 73 ? -9.956 0.260 14.743 1.00 87.19 73 VAL A CA 1
ATOM 595 C C . VAL A 1 73 ? -11.029 -0.771 14.403 1.00 87.19 73 VAL A C 1
ATOM 597 O O . VAL A 1 73 ? -10.764 -1.733 13.683 1.00 87.19 73 VAL A O 1
ATOM 600 N N . LYS A 1 74 ? -12.256 -0.567 14.894 1.00 88.06 74 LYS A N 1
ATOM 601 C CA . LYS A 1 74 ? -13.379 -1.466 14.618 1.00 88.06 74 LYS A CA 1
ATOM 602 C C . LYS A 1 74 ? -13.690 -1.538 13.124 1.00 88.06 74 LYS A C 1
ATOM 604 O O . LYS A 1 74 ? -13.912 -2.635 12.625 1.00 88.06 74 LYS A O 1
ATOM 609 N N . ASP A 1 75 ? -13.683 -0.415 12.417 1.00 85.88 75 ASP A N 1
ATOM 610 C CA . ASP A 1 75 ? -13.997 -0.383 10.986 1.00 85.88 75 ASP A CA 1
ATOM 611 C C . ASP A 1 75 ? -12.907 -1.088 10.174 1.00 85.88 75 ASP A C 1
ATOM 613 O O . ASP A 1 75 ? -13.212 -1.883 9.291 1.00 85.88 75 ASP A O 1
ATOM 617 N N . ILE A 1 76 ? -11.638 -0.897 10.551 1.00 84.81 76 ILE A N 1
ATOM 618 C CA . ILE A 1 76 ? -10.491 -1.573 9.924 1.00 84.81 76 ILE A CA 1
ATOM 619 C C . ILE A 1 76 ? -10.564 -3.091 10.137 1.00 84.81 76 ILE A C 1
ATOM 621 O O . ILE A 1 76 ? -10.382 -3.862 9.201 1.00 84.81 76 ILE A O 1
ATOM 625 N N . VAL A 1 77 ? -10.851 -3.542 11.362 1.00 82.00 77 VAL A N 1
ATOM 626 C CA . VAL A 1 77 ? -10.931 -4.978 11.691 1.00 82.00 77 VAL A CA 1
ATOM 627 C C . VAL A 1 77 ? -12.186 -5.630 11.098 1.00 82.00 77 VAL A C 1
ATOM 629 O O . VAL A 1 77 ? -12.173 -6.817 10.772 1.00 82.00 77 VAL A O 1
ATOM 632 N N . THR A 1 78 ? -13.276 -4.874 10.947 1.00 82.25 78 THR A N 1
ATOM 633 C CA . THR A 1 78 ? -14.529 -5.366 10.346 1.00 82.25 78 THR A CA 1
ATOM 634 C C . THR A 1 78 ? -14.568 -5.256 8.824 1.00 82.25 78 THR A C 1
ATOM 636 O O . THR A 1 78 ? -15.517 -5.773 8.222 1.00 82.25 78 THR A O 1
ATOM 639 N N . ASP A 1 79 ? -13.526 -4.699 8.190 1.00 79.12 79 ASP A N 1
ATOM 640 C CA . ASP A 1 79 ? -13.319 -4.686 6.737 1.00 79.12 79 ASP A CA 1
ATOM 641 C C . ASP A 1 79 ? -12.989 -6.085 6.177 1.00 79.12 79 ASP A C 1
ATOM 643 O O . ASP A 1 79 ? -11.987 -6.356 5.519 1.00 79.12 79 ASP A O 1
ATOM 647 N N . SER A 1 80 ? -13.902 -7.014 6.421 1.00 60.22 80 SER A N 1
ATOM 648 C CA . SER A 1 80 ? -13.884 -8.400 5.958 1.00 60.22 80 SER A CA 1
ATOM 649 C C . SER A 1 80 ? -13.901 -8.532 4.434 1.00 60.22 80 SER A C 1
ATOM 651 O O . SER A 1 80 ? -13.598 -9.601 3.907 1.00 60.22 80 SER A O 1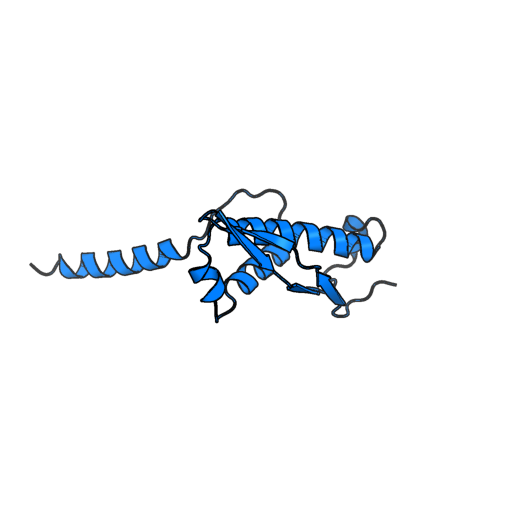
ATOM 653 N N . ARG A 1 81 ? -14.261 -7.462 3.714 1.00 63.53 81 ARG A N 1
ATOM 654 C CA . ARG A 1 81 ? -14.310 -7.441 2.247 1.00 63.53 81 ARG A CA 1
ATOM 655 C C . ARG A 1 81 ? -13.035 -6.884 1.613 1.00 63.53 81 ARG A C 1
ATOM 657 O O . ARG A 1 81 ? -12.943 -6.892 0.388 1.00 63.53 81 ARG A O 1
ATOM 664 N N . GLY A 1 82 ? -12.067 -6.435 2.415 1.00 80.56 82 GLY A N 1
ATOM 665 C CA . GLY A 1 82 ? -10.816 -5.865 1.921 1.00 80.56 82 GLY A CA 1
ATOM 666 C C . GLY A 1 82 ? -11.023 -4.568 1.142 1.00 80.56 82 GLY A C 1
ATOM 667 O O . GLY A 1 82 ? -10.289 -4.311 0.188 1.00 80.56 82 GLY A O 1
ATOM 668 N N . ARG A 1 83 ? -12.025 -3.760 1.511 1.00 82.56 83 ARG A N 1
ATOM 669 C CA . ARG A 1 83 ? -12.283 -2.451 0.897 1.00 82.56 83 ARG A CA 1
ATOM 670 C C . ARG A 1 83 ? -11.067 -1.543 1.019 1.00 82.56 83 ARG A C 1
ATOM 672 O O . ARG A 1 83 ? -10.649 -0.970 0.021 1.00 82.56 83 ARG A O 1
ATOM 679 N N . LEU A 1 84 ? -10.446 -1.509 2.196 1.00 83.12 84 LEU A N 1
ATOM 680 C CA . LEU A 1 84 ? -9.213 -0.774 2.457 1.00 83.12 84 LEU A CA 1
ATOM 681 C C . LEU A 1 84 ? -8.100 -1.225 1.507 1.00 83.12 84 LEU A C 1
ATOM 683 O O . LEU A 1 84 ? -7.387 -0.411 0.926 1.00 83.12 84 LEU A O 1
ATOM 687 N N . THR A 1 85 ? -7.959 -2.537 1.307 1.00 84.69 85 THR A N 1
ATOM 688 C CA . THR A 1 85 ? -6.965 -3.086 0.377 1.00 84.69 85 THR A CA 1
ATOM 689 C C . THR A 1 85 ? -7.257 -2.686 -1.069 1.00 84.69 85 THR A C 1
ATOM 691 O O . THR A 1 85 ? -6.325 -2.370 -1.807 1.00 84.69 85 THR A O 1
ATOM 694 N N . LEU A 1 86 ? -8.529 -2.678 -1.480 1.00 86.12 86 LEU A N 1
ATOM 695 C CA . LEU A 1 86 ? -8.945 -2.256 -2.819 1.00 86.12 86 LEU A CA 1
ATOM 696 C C . LEU A 1 86 ? -8.670 -0.767 -3.049 1.00 86.12 86 LEU A C 1
ATOM 698 O O . LEU A 1 86 ? -8.038 -0.426 -4.043 1.00 86.12 86 LEU A O 1
ATOM 702 N N . GLU A 1 87 ? -9.050 0.094 -2.108 1.00 84.88 87 GLU A N 1
ATOM 703 C CA . GLU A 1 87 ? -8.821 1.541 -2.180 1.00 84.88 87 GLU A CA 1
ATOM 704 C C . GLU A 1 87 ? -7.326 1.870 -2.253 1.00 84.88 87 GLU A C 1
ATOM 706 O O . GLU A 1 87 ? -6.891 2.648 -3.104 1.00 84.88 87 GLU A O 1
ATOM 711 N N . VAL A 1 88 ? -6.507 1.217 -1.422 1.00 85.25 88 VAL A N 1
ATOM 712 C CA . VAL A 1 88 ? -5.048 1.382 -1.457 1.00 85.25 88 VAL A CA 1
ATOM 713 C C . VAL A 1 88 ? -4.472 0.897 -2.789 1.00 85.25 88 VAL A C 1
ATOM 715 O O . VAL A 1 88 ? -3.633 1.577 -3.382 1.00 85.25 88 VAL A O 1
ATOM 718 N N . ARG A 1 89 ? -4.917 -0.260 -3.292 1.00 86.88 89 ARG A N 1
ATOM 719 C CA . ARG A 1 89 ? -4.459 -0.807 -4.577 1.00 86.88 89 ARG A CA 1
ATOM 720 C C . ARG A 1 89 ? -4.815 0.117 -5.738 1.00 86.88 89 ARG A C 1
ATOM 722 O O . ARG A 1 89 ? -3.979 0.362 -6.606 1.00 86.88 89 ARG A O 1
ATOM 729 N N . ASP A 1 90 ? -6.043 0.609 -5.771 1.00 86.44 90 ASP A N 1
ATOM 730 C CA . ASP A 1 90 ? -6.529 1.447 -6.860 1.00 86.44 90 ASP A CA 1
ATOM 731 C C . ASP A 1 90 ? -5.832 2.816 -6.834 1.00 86.44 90 ASP A C 1
ATOM 733 O O . ASP A 1 90 ? -5.389 3.290 -7.882 1.00 86.44 90 ASP A O 1
ATOM 737 N N . ALA A 1 91 ? -5.573 3.371 -5.644 1.00 84.31 91 ALA A N 1
ATOM 738 C CA . ALA A 1 91 ? -4.749 4.567 -5.469 1.00 84.31 91 ALA A CA 1
ATOM 739 C C . ALA A 1 91 ? -3.285 4.373 -5.911 1.00 84.31 91 ALA A C 1
ATOM 741 O O . ALA A 1 91 ? -2.669 5.289 -6.459 1.00 84.31 91 ALA A O 1
ATOM 742 N N . LEU A 1 92 ? -2.706 3.186 -5.703 1.00 84.38 92 LEU A N 1
ATOM 743 C CA . LEU A 1 92 ? -1.359 2.883 -6.199 1.00 84.38 92 LEU A CA 1
ATOM 744 C C . LEU A 1 92 ? -1.303 2.811 -7.730 1.00 84.38 92 LEU A C 1
ATOM 746 O O . LEU A 1 92 ? -0.296 3.208 -8.322 1.00 84.38 92 LEU A O 1
ATOM 750 N N . ASN A 1 93 ? -2.369 2.319 -8.365 1.00 82.94 93 ASN A N 1
ATOM 751 C CA . ASN A 1 93 ? -2.453 2.163 -9.816 1.00 82.94 93 ASN A CA 1
ATOM 752 C C . ASN A 1 93 ? -2.761 3.475 -10.548 1.00 82.94 93 ASN A C 1
ATOM 754 O O . ASN A 1 93 ? -2.276 3.667 -11.663 1.00 82.94 93 ASN A O 1
ATOM 758 N N . SER A 1 94 ? -3.556 4.367 -9.950 1.00 77.38 94 SER A N 1
ATOM 759 C CA . SER A 1 94 ? -3.986 5.618 -10.591 1.00 77.38 94 SER A CA 1
ATOM 760 C C . SER A 1 94 ? -2.900 6.691 -10.655 1.00 77.38 94 SER A C 1
ATOM 762 O O . SER A 1 94 ? -3.053 7.643 -11.410 1.00 77.38 94 SER A O 1
ATOM 764 N N . GLY A 1 95 ? -1.801 6.509 -9.910 1.00 56.22 95 GLY A N 1
ATOM 765 C CA . GLY A 1 95 ? -0.616 7.362 -9.821 1.00 56.22 95 GLY A CA 1
ATOM 766 C C . GLY A 1 95 ? -0.591 8.630 -10.683 1.00 56.22 95 GLY A C 1
ATOM 767 O O . GLY A 1 95 ? 0.173 8.693 -11.645 1.00 56.22 95 GLY A O 1
ATOM 768 N N . SER A 1 96 ? -1.324 9.664 -10.271 1.00 40.38 96 SER A N 1
ATOM 769 C CA . SER A 1 96 ? -1.093 11.047 -10.677 1.00 40.38 96 SER A CA 1
ATOM 770 C C . SER A 1 96 ? -0.375 11.798 -9.558 1.00 40.38 96 SER A C 1
ATOM 772 O O . SER A 1 96 ? -0.664 11.665 -8.370 1.00 40.38 96 SER A O 1
ATOM 774 N N . ALA A 1 97 ? 0.639 12.553 -9.970 1.00 39.41 97 ALA A N 1
ATOM 775 C CA . ALA A 1 97 ? 1.284 13.583 -9.182 1.00 39.41 97 ALA A CA 1
ATOM 776 C C . ALA A 1 97 ? 0.235 14.507 -8.548 1.00 39.41 97 ALA A C 1
ATOM 778 O O . ALA A 1 97 ? -0.727 14.849 -9.225 1.00 39.41 97 ALA A O 1
ATOM 779 N N . GLY A 1 98 ? 0.451 14.894 -7.285 1.00 38.75 98 GLY A N 1
ATOM 780 C CA . GLY A 1 98 ? -0.231 15.998 -6.603 1.00 38.75 98 GLY A CA 1
ATOM 781 C C . GLY A 1 98 ? -1.640 16.295 -7.104 1.00 38.75 98 GLY A C 1
ATOM 782 O O . GLY A 1 98 ? -1.840 17.222 -7.878 1.00 38.75 98 GLY A O 1
ATOM 783 N N . THR A 1 99 ? -2.613 15.508 -6.675 1.00 33.62 99 THR A N 1
ATOM 784 C CA . THR A 1 99 ? -4.004 15.945 -6.713 1.00 33.62 99 THR A CA 1
ATOM 785 C C . THR A 1 99 ? -4.535 15.708 -5.316 1.00 33.62 99 THR A C 1
ATOM 787 O O . THR A 1 99 ? -4.847 14.589 -4.913 1.00 33.62 99 THR A O 1
ATOM 790 N N . GLU A 1 100 ? -4.473 16.774 -4.524 1.00 46.59 100 GLU A N 1
ATOM 791 C CA . GLU A 1 100 ? -5.448 17.009 -3.476 1.00 46.59 100 GLU A CA 1
ATOM 792 C C . GLU A 1 100 ? -6.809 16.943 -4.167 1.00 46.59 100 GLU A C 1
ATOM 794 O O . GLU A 1 100 ? -7.203 17.928 -4.768 1.00 46.59 100 GLU A O 1
ATOM 799 N N . ASP A 1 101 ? -7.482 15.795 -4.209 1.00 40.22 101 ASP A N 1
ATOM 800 C CA . ASP A 1 101 ? -8.914 15.835 -4.476 1.00 40.22 101 ASP A CA 1
ATOM 801 C C . ASP A 1 101 ? -9.665 14.584 -4.036 1.00 40.22 101 ASP A C 1
ATOM 803 O O . ASP A 1 101 ? -9.227 13.445 -4.200 1.00 40.22 101 ASP A O 1
ATOM 807 N N . GLU A 1 102 ? -10.794 14.904 -3.417 1.00 41.28 102 GLU A N 1
ATOM 808 C CA . GLU A 1 102 ? -11.902 14.090 -2.941 1.00 41.28 102 GLU A CA 1
ATOM 809 C C . GLU A 1 102 ? -11.584 12.815 -2.154 1.00 41.28 102 GLU A C 1
ATOM 811 O O . GLU A 1 102 ? -11.487 11.690 -2.645 1.00 41.28 102 GLU A O 1
ATOM 816 N N . VAL A 1 103 ? -11.608 13.010 -0.833 1.00 42.25 103 VAL A N 1
ATOM 817 C CA . VAL A 1 103 ? -12.138 12.028 0.112 1.00 42.25 103 VAL A CA 1
ATOM 818 C C . VAL A 1 103 ? -13.507 11.558 -0.399 1.00 42.25 103 VAL A C 1
ATOM 820 O O . VAL A 1 103 ? -14.533 12.171 -0.117 1.00 42.25 103 VAL A O 1
ATOM 823 N N . SER A 1 104 ? -13.533 10.445 -1.130 1.00 42.06 104 SER A N 1
ATOM 824 C CA . SER A 1 104 ? -14.738 9.634 -1.281 1.00 42.06 104 SER A CA 1
ATOM 825 C C . SER A 1 104 ? -15.002 8.971 0.064 1.00 42.06 104 SER A C 1
ATOM 827 O O . SER A 1 104 ? -14.614 7.836 0.311 1.00 42.06 104 SER A O 1
ATOM 829 N N . THR A 1 105 ? -15.593 9.723 0.992 1.00 41.50 105 THR A N 1
ATOM 830 C CA . THR A 1 105 ? -16.185 9.149 2.198 1.00 41.50 105 THR A CA 1
ATOM 831 C C . THR A 1 105 ? -17.335 8.245 1.756 1.00 41.50 105 THR A C 1
ATOM 833 O O . THR A 1 105 ? -18.338 8.773 1.278 1.00 41.50 105 THR A O 1
ATOM 836 N N . PRO A 1 106 ? -17.281 6.920 1.982 1.00 52.19 106 PRO A N 1
ATOM 837 C CA . PRO A 1 106 ? -18.415 6.035 1.702 1.00 52.19 106 PRO A CA 1
ATOM 838 C C . PRO A 1 106 ? -19.645 6.337 2.580 1.00 52.19 106 PRO A C 1
ATOM 840 O O . PRO A 1 106 ? -20.717 5.788 2.359 1.00 52.19 106 PRO A O 1
ATOM 843 N N . ALA A 1 107 ? -19.507 7.232 3.565 1.00 49.38 107 ALA A N 1
ATOM 844 C CA . ALA A 1 107 ? -20.616 7.779 4.340 1.00 49.38 107 ALA A CA 1
ATOM 845 C C . ALA A 1 107 ? -21.506 8.757 3.543 1.00 49.38 107 ALA A C 1
ATOM 847 O O . ALA A 1 107 ? -22.635 9.011 3.960 1.00 49.38 107 ALA A O 1
ATOM 848 N N . ALA A 1 108 ? -21.027 9.314 2.422 1.00 48.62 108 ALA A N 1
ATOM 849 C CA . ALA A 1 108 ? -21.829 10.212 1.590 1.00 48.62 108 ALA A CA 1
ATOM 850 C C . ALA A 1 108 ? -22.886 9.445 0.778 1.00 48.62 108 ALA A C 1
ATOM 852 O O . ALA A 1 108 ? -24.026 9.901 0.688 1.00 48.62 108 ALA A O 1
ATOM 853 N N . ASP A 1 109 ? -22.557 8.247 0.286 1.00 48.28 109 ASP A N 1
ATOM 854 C CA . ASP A 1 109 ? -23.495 7.418 -0.484 1.00 48.28 109 ASP A CA 1
ATOM 855 C C . ASP A 1 109 ? -24.685 6.962 0.374 1.00 48.28 109 ASP A C 1
ATOM 857 O O . ASP A 1 109 ? -25.835 7.003 -0.065 1.00 48.28 109 ASP A O 1
ATOM 861 N N . ASP A 1 110 ? -24.426 6.619 1.640 1.00 53.28 110 ASP A N 1
ATOM 862 C CA . ASP A 1 110 ? -25.461 6.174 2.581 1.00 53.28 110 ASP A CA 1
ATOM 863 C C . ASP A 1 110 ? -26.374 7.340 3.021 1.00 53.28 110 ASP A C 1
ATOM 865 O O . ASP A 1 110 ? -27.568 7.164 3.266 1.00 53.28 110 ASP A O 1
ATOM 869 N N . ALA A 1 111 ? -25.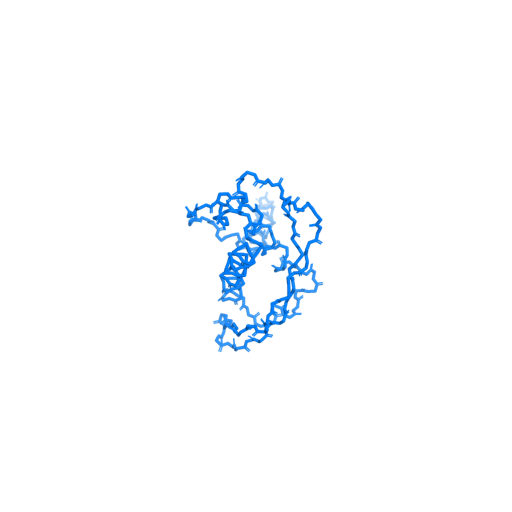847 8.572 3.062 1.00 54.62 111 ALA A N 1
ATOM 870 C CA . ALA A 1 111 ? -26.627 9.771 3.372 1.00 54.62 111 ALA A CA 1
ATOM 871 C C . ALA A 1 111 ? -27.520 10.221 2.200 1.00 54.62 111 ALA A C 1
ATOM 873 O O . ALA A 1 111 ? -28.647 10.665 2.435 1.00 54.62 111 ALA A O 1
ATOM 874 N N . ILE A 1 112 ? -27.056 10.076 0.952 1.00 54.28 112 ILE A N 1
ATOM 875 C CA . ILE A 1 112 ? -27.843 10.404 -0.248 1.00 54.28 112 ILE A CA 1
ATOM 876 C C . ILE A 1 112 ? -28.978 9.387 -0.436 1.00 54.28 112 ILE A C 1
ATOM 878 O O . ILE A 1 112 ? -30.116 9.792 -0.686 1.00 54.28 112 ILE A O 1
ATOM 882 N N . ALA A 1 113 ? -28.714 8.093 -0.218 1.00 54.41 113 ALA A N 1
ATOM 883 C CA . ALA A 1 113 ? -29.747 7.054 -0.253 1.00 54.41 113 ALA A CA 1
ATOM 884 C C . ALA A 1 113 ? -30.851 7.307 0.792 1.00 54.41 113 ALA A C 1
ATOM 886 O O . ALA A 1 113 ? -32.041 7.248 0.482 1.00 54.41 113 ALA A O 1
ATOM 887 N N . LYS A 1 114 ? -30.471 7.693 2.017 1.00 54.97 114 LYS A N 1
ATOM 888 C CA . LYS A 1 114 ? -31.421 7.954 3.111 1.00 54.97 114 LYS A CA 1
ATOM 889 C C . LYS A 1 114 ? -32.201 9.267 2.960 1.00 54.97 114 LYS A C 1
ATOM 891 O O . LYS A 1 114 ? -33.286 9.407 3.527 1.00 54.97 114 LYS A O 1
ATOM 896 N N . ALA A 1 115 ? -31.660 10.240 2.223 1.00 55.06 115 ALA A N 1
ATOM 897 C CA . ALA A 1 115 ? -32.354 11.487 1.900 1.00 55.06 115 ALA A CA 1
ATOM 898 C C . ALA A 1 115 ? -33.396 11.294 0.785 1.00 55.06 115 ALA A C 1
ATOM 900 O O . ALA A 1 115 ? -34.475 11.879 0.869 1.00 55.06 115 ALA A O 1
ATOM 901 N N . ALA A 1 116 ? -33.117 10.436 -0.203 1.00 54.62 116 ALA A N 1
ATOM 902 C CA . ALA A 1 116 ? -34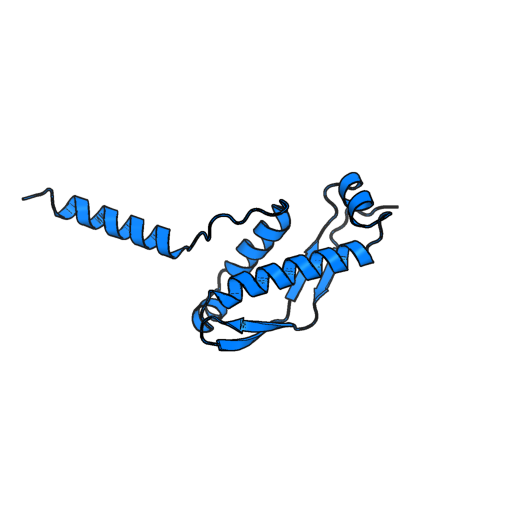.056 10.121 -1.281 1.00 54.62 116 ALA A CA 1
ATOM 903 C C . ALA A 1 116 ? -35.345 9.456 -0.757 1.00 54.62 116 ALA A C 1
ATOM 905 O O . ALA A 1 116 ? -36.440 9.850 -1.150 1.00 54.62 116 ALA A O 1
ATOM 906 N N . GLU A 1 117 ? -35.239 8.549 0.220 1.00 56.09 117 GLU A N 1
ATOM 907 C CA . GLU A 1 117 ? -36.410 7.896 0.830 1.00 56.09 117 GLU A CA 1
ATOM 908 C C . GLU A 1 117 ? -37.300 8.853 1.648 1.00 56.09 117 GLU A C 1
ATOM 910 O O . GLU A 1 117 ? -38.502 8.625 1.789 1.00 56.09 117 GLU A O 1
ATOM 915 N N . ARG A 1 118 ? -36.749 9.949 2.194 1.00 53.38 118 ARG A N 1
ATOM 916 C CA . ARG A 1 118 ? -37.532 10.918 2.985 1.00 53.38 118 ARG A CA 1
ATOM 917 C C . ARG A 1 118 ? -38.353 11.882 2.133 1.00 53.38 118 ARG A C 1
ATOM 919 O O . ARG A 1 118 ? -39.412 12.303 2.586 1.00 53.38 118 ARG A O 1
ATOM 926 N N . VAL A 1 119 ? -37.898 12.210 0.923 1.00 57.81 119 VAL A N 1
ATOM 927 C CA . VAL A 1 119 ? -38.604 13.150 0.034 1.00 57.81 119 VAL A CA 1
ATOM 928 C C . VAL A 1 119 ? -39.837 12.498 -0.605 1.00 57.81 119 VAL A C 1
ATOM 930 O O . VAL A 1 119 ? -40.851 13.165 -0.799 1.00 57.81 119 VAL A O 1
ATOM 933 N N . GLU A 1 120 ? -39.814 11.184 -0.850 1.00 53.78 120 GLU A N 1
ATOM 934 C CA . GLU A 1 120 ? -40.983 10.457 -1.371 1.00 53.78 120 GLU A CA 1
ATOM 935 C C . GLU A 1 120 ? -42.110 10.302 -0.333 1.00 53.78 120 GLU A C 1
ATOM 937 O O . GLU A 1 120 ? -43.285 10.281 -0.698 1.00 53.78 120 GLU A O 1
ATOM 942 N N . ALA A 1 121 ? -41.781 10.275 0.963 1.00 54.34 121 ALA A N 1
ATOM 943 C CA . ALA A 1 121 ? -42.767 10.169 2.041 1.00 54.34 121 ALA A CA 1
ATOM 944 C C . ALA A 1 121 ? -43.494 11.494 2.356 1.00 54.34 121 ALA A C 1
ATOM 946 O O . ALA A 1 121 ? -44.560 11.478 2.972 1.00 54.34 121 ALA A O 1
ATOM 947 N N . GLU A 1 122 ? -42.941 12.640 1.946 1.00 50.19 122 GLU A N 1
ATOM 948 C CA . GLU A 1 122 ? -43.504 13.965 2.243 1.00 50.19 122 GLU A CA 1
ATOM 949 C C . GLU A 1 122 ? -44.470 14.468 1.152 1.00 50.19 122 GLU A C 1
ATOM 951 O O . GLU A 1 122 ? -45.276 15.356 1.408 1.00 50.19 122 GLU A O 1
ATOM 956 N N . ASN A 1 123 ? -44.472 13.846 -0.034 1.00 51.19 123 ASN A N 1
ATOM 957 C CA . ASN A 1 123 ? -45.268 14.279 -1.192 1.00 51.19 123 ASN A CA 1
ATOM 958 C C . ASN A 1 123 ? -46.598 13.506 -1.379 1.00 51.19 123 ASN A C 1
ATOM 960 O O . ASN A 1 123 ? -47.184 13.518 -2.461 1.00 51.19 123 ASN A O 1
ATOM 964 N N . GLN A 1 124 ? -47.069 12.810 -0.335 1.00 51.66 124 GLN A N 1
ATOM 965 C CA . GLN A 1 124 ? -48.363 12.099 -0.298 1.00 51.66 124 GLN A CA 1
ATOM 966 C C . GLN A 1 124 ? -49.327 12.634 0.783 1.00 51.66 124 GLN A C 1
ATOM 968 O O . GLN A 1 124 ? -50.154 11.885 1.308 1.00 51.66 124 GLN A O 1
ATOM 973 N N . ARG A 1 125 ? -49.255 13.926 1.121 1.00 46.16 125 ARG A N 1
ATOM 974 C CA . ARG A 1 125 ? -50.305 14.611 1.892 1.00 46.16 125 ARG A CA 1
ATOM 975 C C . ARG A 1 125 ? -50.933 15.750 1.113 1.00 46.16 125 ARG A C 1
ATOM 977 O O . ARG A 1 125 ? -50.171 16.506 0.479 1.00 46.16 125 ARG A O 1
#

Organism: Klebsiella pneumoniae subsp. ozaenae (NCBI:txid574)

Secondary structure (DSSP, 8-state):
----SPEEEEEEEEEEE-TTS-EEEEEEEEEE--S-HHHHHHHTTTT-HHHHHHHHHHHHHHHHHHHHTTS-HHHHHH-TT-HHHHHHHHHHHH--SS-------THHHHHHHHHHHHHHHHS--

pLDDT: mean 76.22, std 16.87, range [33.62, 92.88]

Radius of gyration: 19.41 Å; chains: 1; bounding box: 68×28×39 Å

InterPro domains:
  IPR001107 Band 7 domain [PF01145] (2-100)
  IPR010200 HflC [TIGR01932] (1-117)
  IPR036013 Band 7/SPFH domain superfamily [G3DSA:3.30.479.30] (1-119)
  IPR036013 Band 7/SPFH domain superfamily [SSF117892] (2-94)